Protein AF-A0A9Q1FBY6-F1 (afdb_monomer_lite)

Radius of gyration: 26.72 Å; chains: 1; bounding box: 57×30×82 Å

Secondary structure (DSSP, 8-state):
-PPP--TT---------------------------------------TT--HHHHHHHSTTTEEE-SSTTEEEEPPPSS--TT---SS---EEESS---TT--------

Structure (mmCIF, N/CA/C/O backbone):
data_AF-A0A9Q1FBY6-F1
#
_entry.id   AF-A0A9Q1FBY6-F1
#
loop_
_atom_site.group_PDB
_atom_site.id
_atom_site.type_symbol
_atom_site.label_atom_id
_atom_site.label_alt_id
_atom_site.label_comp_id
_atom_site.label_asym_id
_atom_site.label_entity_id
_atom_site.label_seq_id
_atom_site.pdbx_PDB_ins_code
_atom_site.Cartn_x
_atom_site.Cartn_y
_atom_site.Cartn_z
_atom_site.occupancy
_atom_site.B_iso_or_equiv
_atom_site.auth_seq_id
_atom_site.auth_comp_id
_atom_site.auth_asym_id
_atom_site.auth_atom_id
_atom_site.pdbx_PDB_model_num
ATOM 1 N N . MET A 1 1 ? 35.224 -17.208 -47.201 1.00 40.09 1 MET A N 1
ATOM 2 C CA . MET A 1 1 ? 34.973 -15.952 -46.461 1.00 40.09 1 MET A CA 1
ATOM 3 C C . MET A 1 1 ? 35.585 -16.075 -45.076 1.00 40.09 1 MET A C 1
ATOM 5 O O . MET A 1 1 ? 35.101 -16.875 -44.291 1.00 40.09 1 MET A O 1
ATOM 9 N N . ARG A 1 2 ? 36.693 -15.376 -44.806 1.00 49.59 2 ARG A N 1
ATOM 10 C CA . ARG A 1 2 ? 37.292 -15.288 -43.466 1.00 49.59 2 ARG A CA 1
ATOM 11 C C . ARG A 1 2 ? 36.904 -13.929 -42.892 1.00 49.59 2 ARG A C 1
ATOM 13 O O . ARG A 1 2 ? 37.196 -12.918 -43.520 1.00 49.59 2 ARG A O 1
ATOM 20 N N . ILE A 1 3 ? 36.201 -13.923 -41.766 1.00 51.97 3 ILE A N 1
ATOM 21 C CA . ILE A 1 3 ? 35.840 -12.702 -41.041 1.00 51.97 3 ILE A CA 1
ATOM 22 C C . ILE A 1 3 ? 37.068 -12.316 -40.202 1.00 51.97 3 ILE A C 1
ATOM 24 O O . ILE A 1 3 ? 37.519 -13.155 -39.419 1.00 51.97 3 ILE A O 1
ATOM 28 N N . PRO A 1 4 ? 37.652 -11.116 -40.357 1.00 55.56 4 PRO A N 1
ATOM 29 C CA . PRO A 1 4 ? 38.709 -10.662 -39.462 1.00 55.56 4 PRO A CA 1
ATOM 30 C C . PRO A 1 4 ? 38.120 -10.438 -38.063 1.00 55.56 4 PRO A C 1
ATOM 32 O O . PRO A 1 4 ? 37.176 -9.666 -37.909 1.00 55.56 4 PRO A O 1
ATOM 35 N N . VAL A 1 5 ? 38.656 -11.122 -37.052 1.00 62.72 5 VAL A N 1
ATOM 36 C CA . VAL A 1 5 ? 38.392 -10.808 -35.642 1.00 62.72 5 VAL A CA 1
ATOM 37 C C . VAL A 1 5 ? 39.448 -9.804 -35.201 1.00 62.72 5 VAL A C 1
ATOM 39 O O . VAL A 1 5 ? 40.638 -10.114 -35.179 1.00 62.72 5 VAL A O 1
ATOM 42 N N . ASP A 1 6 ? 38.999 -8.596 -34.887 1.00 52.22 6 ASP A N 1
ATOM 43 C CA . ASP A 1 6 ? 39.817 -7.521 -34.339 1.00 52.22 6 ASP A CA 1
ATOM 44 C C . ASP A 1 6 ? 40.250 -7.883 -32.898 1.00 52.22 6 ASP A C 1
ATOM 46 O O . ASP A 1 6 ? 39.389 -8.201 -32.068 1.00 52.22 6 ASP A O 1
ATOM 50 N N . PRO A 1 7 ? 41.551 -7.879 -32.553 1.00 57.25 7 PRO A N 1
ATOM 51 C CA . PRO A 1 7 ? 42.034 -8.398 -31.273 1.00 57.25 7 PRO A CA 1
ATOM 52 C C . PRO A 1 7 ? 41.805 -7.451 -30.080 1.00 57.25 7 PRO A C 1
ATOM 54 O O . PRO A 1 7 ? 42.242 -7.765 -28.975 1.00 57.25 7 PRO A O 1
ATOM 57 N N . ASN A 1 8 ? 41.119 -6.311 -30.248 1.00 53.59 8 ASN A N 1
ATOM 58 C CA . ASN A 1 8 ? 41.040 -5.277 -29.205 1.00 53.59 8 ASN A CA 1
ATOM 59 C C . ASN A 1 8 ? 39.698 -5.153 -28.448 1.00 53.59 8 ASN A C 1
ATOM 61 O O . ASN A 1 8 ? 39.400 -4.115 -27.860 1.00 53.59 8 ASN A O 1
ATOM 65 N N . THR A 1 9 ? 38.884 -6.209 -28.382 1.00 57.16 9 THR A N 1
ATOM 66 C CA . THR A 1 9 ? 37.694 -6.256 -27.503 1.00 57.16 9 THR A CA 1
ATOM 67 C C . THR A 1 9 ? 37.974 -7.014 -26.199 1.00 57.16 9 THR A C 1
ATOM 69 O O . THR A 1 9 ? 37.244 -7.917 -25.794 1.00 57.16 9 THR A O 1
ATOM 72 N N . SER A 1 10 ? 39.025 -6.613 -25.488 1.00 53.06 10 SER A N 1
ATOM 73 C CA . SER A 1 10 ? 39.105 -6.856 -24.046 1.00 53.06 10 SER A CA 1
ATOM 74 C C . SER A 1 10 ? 38.536 -5.637 -23.329 1.00 53.06 10 SER A C 1
ATOM 76 O O . SER A 1 10 ? 39.276 -4.784 -22.843 1.00 53.06 10 SER A O 1
ATOM 78 N N . ARG A 1 11 ? 37.199 -5.540 -23.246 1.00 57.16 11 ARG A N 1
ATOM 79 C CA . ARG A 1 11 ? 36.555 -4.712 -22.213 1.00 57.16 11 ARG A CA 1
ATOM 80 C C . ARG A 1 11 ? 36.866 -5.352 -20.865 1.00 57.16 11 ARG A C 1
ATOM 82 O O . ARG A 1 11 ? 36.105 -6.159 -20.339 1.00 57.16 11 ARG A O 1
ATOM 89 N N . ARG A 1 12 ? 38.048 -5.027 -20.355 1.00 55.78 12 ARG A N 1
ATOM 90 C CA . ARG A 1 12 ? 38.542 -5.418 -19.046 1.00 55.78 12 ARG A CA 1
ATOM 91 C C . ARG A 1 12 ? 37.666 -4.730 -18.003 1.00 55.78 12 ARG A C 1
ATOM 93 O O . ARG A 1 12 ? 37.867 -3.565 -17.679 1.00 55.78 12 ARG A O 1
ATOM 100 N N . PHE A 1 13 ? 36.660 -5.449 -17.518 1.00 52.03 13 PHE A N 1
ATOM 101 C CA . PHE A 1 13 ? 36.022 -5.140 -16.247 1.00 52.03 13 PHE A CA 1
ATOM 102 C C . PHE A 1 13 ? 37.088 -5.281 -15.158 1.00 52.03 13 PHE A C 1
ATOM 104 O O . PHE A 1 13 ? 37.512 -6.389 -14.840 1.00 52.03 13 PHE A O 1
ATOM 111 N N . SER A 1 14 ? 37.548 -4.156 -14.620 1.00 51.50 14 SER A N 1
ATOM 112 C CA . SER A 1 14 ? 38.374 -4.124 -13.415 1.00 51.50 14 SER A CA 1
ATOM 113 C C . SER A 1 14 ? 37.435 -3.947 -12.216 1.00 51.50 14 SER A C 1
ATOM 115 O O . SER A 1 14 ? 36.886 -2.855 -12.061 1.00 51.50 14 SER A O 1
ATOM 117 N N . PRO A 1 15 ? 37.184 -4.975 -11.386 1.00 56.19 15 PRO A N 1
ATOM 118 C CA . PRO A 1 15 ? 36.530 -4.760 -10.098 1.00 56.19 15 PRO A CA 1
ATOM 119 C C . PRO A 1 15 ? 37.471 -3.973 -9.162 1.00 56.19 15 PRO A C 1
ATOM 121 O O . PRO A 1 15 ? 38.693 -4.072 -9.312 1.00 56.19 15 PRO A O 1
ATOM 124 N N . PRO A 1 16 ? 36.953 -3.197 -8.192 1.00 51.44 16 PRO A N 1
ATOM 125 C CA . PRO A 1 16 ? 37.798 -2.589 -7.172 1.00 51.44 16 PRO A CA 1
ATOM 126 C C . PRO A 1 16 ? 38.416 -3.684 -6.288 1.00 51.44 16 PRO A C 1
ATOM 128 O O . PRO A 1 16 ? 37.712 -4.538 -5.749 1.00 51.44 16 PRO A O 1
ATOM 131 N N . SER A 1 17 ? 39.742 -3.663 -6.143 1.00 43.44 17 SER A N 1
ATOM 132 C CA . SER A 1 17 ? 40.480 -4.551 -5.241 1.00 43.44 17 SER A CA 1
ATOM 133 C C . SER A 1 17 ? 40.157 -4.213 -3.784 1.00 43.44 17 SER A C 1
ATOM 135 O O . SER A 1 17 ? 40.607 -3.186 -3.282 1.00 43.44 17 SER A O 1
ATOM 137 N N . ASN A 1 18 ? 39.426 -5.084 -3.083 1.00 48.19 18 ASN A N 1
ATOM 138 C CA . ASN A 1 18 ? 39.309 -5.024 -1.626 1.00 48.19 18 ASN A CA 1
ATOM 139 C C . ASN A 1 18 ? 40.432 -5.884 -1.020 1.00 48.19 18 ASN A C 1
ATOM 141 O O . ASN A 1 18 ? 40.316 -7.105 -0.926 1.00 48.19 18 ASN A O 1
ATOM 145 N N . SER A 1 19 ? 41.568 -5.253 -0.716 1.00 47.19 19 SER A N 1
ATOM 146 C CA . SER A 1 19 ? 42.744 -5.932 -0.165 1.00 47.19 19 SER A CA 1
ATOM 147 C C . SER A 1 19 ? 42.564 -6.145 1.340 1.00 47.19 19 SER A C 1
ATOM 149 O O . SER A 1 19 ? 42.615 -5.197 2.121 1.00 47.19 19 SER A O 1
ATOM 151 N N . LEU A 1 20 ? 42.338 -7.398 1.737 1.00 49.12 20 LEU A N 1
ATOM 152 C CA . LEU A 1 20 ? 42.413 -7.855 3.122 1.00 49.12 20 LEU A CA 1
ATOM 153 C C . LEU A 1 20 ? 43.868 -7.758 3.609 1.00 49.12 20 LEU A C 1
ATOM 155 O O . LEU A 1 20 ? 44.753 -8.412 3.061 1.00 49.12 20 LEU A O 1
ATOM 159 N N . GLN A 1 21 ? 44.110 -6.975 4.659 1.00 56.22 21 GLN A N 1
ATOM 160 C CA . GLN A 1 21 ? 45.355 -6.993 5.432 1.00 56.22 21 GLN A CA 1
ATOM 161 C C . GLN A 1 21 ? 45.058 -7.615 6.809 1.00 56.22 21 GLN A C 1
ATOM 163 O O . GLN A 1 21 ? 44.213 -7.078 7.528 1.00 56.22 21 GLN A O 1
ATOM 168 N N . PRO A 1 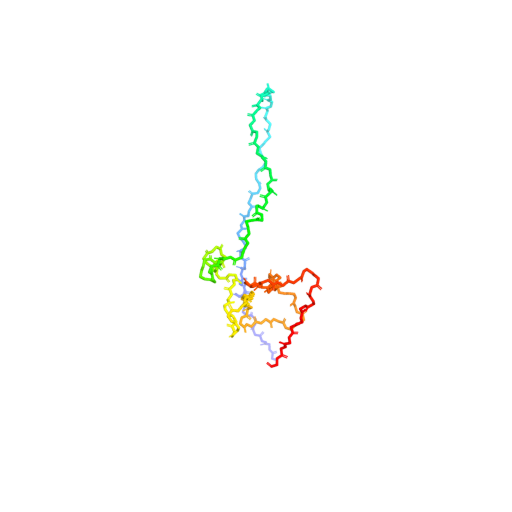22 ? 45.717 -8.717 7.210 1.00 46.94 22 PRO A N 1
ATOM 169 C CA . PRO A 1 22 ? 45.708 -9.181 8.591 1.00 46.94 22 PRO A CA 1
ATOM 170 C C . PRO A 1 22 ? 46.853 -8.512 9.366 1.00 46.94 22 PRO A C 1
ATOM 172 O O . PRO A 1 22 ? 48.013 -8.616 8.969 1.00 46.94 22 PRO A O 1
ATOM 175 N N . VAL A 1 23 ? 46.551 -7.866 10.496 1.00 52.72 23 VAL A N 1
ATOM 176 C CA . VAL A 1 23 ? 47.566 -7.515 11.501 1.00 52.72 23 VAL A CA 1
ATOM 177 C C . VAL A 1 23 ? 47.311 -8.322 12.772 1.00 52.72 23 VAL A C 1
ATOM 179 O O . VAL A 1 23 ? 46.249 -8.251 13.387 1.00 52.72 23 VAL A O 1
ATOM 182 N N . SER A 1 24 ? 48.292 -9.148 13.122 1.00 41.75 24 SER A N 1
ATOM 183 C CA . SER A 1 24 ? 48.294 -10.009 14.301 1.00 41.75 24 SER A CA 1
ATOM 184 C C . SER A 1 24 ? 48.742 -9.247 15.553 1.00 41.75 24 SER A C 1
ATOM 186 O O . SER A 1 24 ? 49.845 -8.718 15.574 1.00 41.75 24 SER A O 1
ATOM 188 N N . GLY A 1 25 ? 47.902 -9.297 16.596 1.00 44.66 25 GLY A N 1
ATOM 189 C CA . GLY A 1 25 ? 48.237 -9.563 18.008 1.00 44.66 25 GLY A CA 1
ATOM 190 C C . GLY A 1 25 ? 49.041 -8.545 18.836 1.00 44.66 25 GLY A C 1
ATOM 191 O O . GLY A 1 25 ? 50.191 -8.267 18.517 1.00 44.66 25 GLY A O 1
ATOM 192 N N . LYS A 1 26 ? 48.505 -8.160 20.017 1.00 39.62 26 LYS A N 1
ATOM 193 C CA . LYS A 1 26 ? 48.983 -8.617 21.354 1.00 39.62 26 LYS A CA 1
ATOM 194 C C . LYS A 1 26 ? 48.216 -7.974 22.547 1.00 39.62 26 LYS A C 1
ATOM 196 O O . LYS A 1 26 ? 48.219 -6.765 22.690 1.00 39.62 26 LYS A O 1
ATOM 201 N N . MET A 1 27 ? 47.624 -8.860 23.368 1.00 42.19 27 MET A N 1
ATOM 202 C CA . MET A 1 27 ? 47.354 -8.902 24.836 1.00 42.19 27 MET A CA 1
ATOM 203 C C . MET A 1 27 ? 46.797 -7.718 25.667 1.00 42.19 27 MET A C 1
ATOM 205 O O . MET A 1 27 ? 47.419 -6.669 25.720 1.00 42.19 27 MET A O 1
ATOM 209 N N . ASN A 1 28 ? 45.768 -8.083 26.470 1.00 39.97 28 ASN A N 1
ATOM 210 C CA . ASN A 1 28 ? 45.386 -7.675 27.849 1.00 39.97 28 ASN A CA 1
ATOM 211 C C . ASN A 1 28 ? 45.084 -6.183 28.130 1.00 39.97 28 ASN A C 1
ATOM 213 O O . ASN A 1 28 ? 45.684 -5.306 27.539 1.00 39.97 28 ASN A O 1
ATOM 217 N N . ASP A 1 29 ? 44.130 -5.787 28.980 1.00 37.56 29 ASP A N 1
ATOM 218 C CA . ASP A 1 29 ? 43.619 -6.377 30.224 1.00 37.56 29 ASP A CA 1
ATOM 219 C C . ASP A 1 29 ? 42.095 -6.183 30.414 1.00 37.56 29 ASP A C 1
ATOM 221 O O . ASP A 1 29 ? 41.458 -5.293 29.855 1.00 37.56 29 ASP A O 1
ATOM 225 N N . VAL A 1 30 ? 41.536 -7.037 31.270 1.00 45.53 30 VAL A N 1
ATOM 226 C CA . VAL A 1 30 ? 40.233 -6.941 31.949 1.00 45.53 30 VAL A CA 1
ATOM 227 C C . VAL A 1 30 ? 40.133 -5.695 32.848 1.00 45.53 30 VAL A C 1
ATOM 229 O O . VAL A 1 30 ? 41.055 -5.464 33.619 1.00 45.53 30 VAL A O 1
ATOM 232 N N . ASN A 1 31 ? 38.997 -4.971 32.854 1.00 37.59 31 ASN A N 1
ATOM 233 C CA . ASN A 1 31 ? 38.161 -4.764 34.059 1.00 37.59 31 ASN A CA 1
ATOM 234 C C . ASN A 1 31 ? 36.864 -3.953 33.798 1.00 37.59 31 ASN A C 1
ATOM 236 O O . ASN A 1 31 ? 36.871 -2.914 33.150 1.00 37.59 31 ASN A O 1
ATOM 240 N N . ALA A 1 32 ? 35.789 -4.490 34.380 1.00 35.59 32 ALA A N 1
ATOM 241 C CA . ALA A 1 32 ? 34.519 -3.954 34.878 1.00 35.59 32 ALA A CA 1
ATOM 242 C C . ALA A 1 32 ? 34.006 -2.532 34.539 1.00 35.59 32 ALA A C 1
ATOM 244 O O . ALA A 1 32 ? 34.656 -1.526 34.793 1.00 35.59 32 ALA A O 1
ATOM 245 N N . ALA A 1 33 ? 32.703 -2.503 34.217 1.00 34.47 33 ALA A N 1
ATOM 246 C CA . ALA A 1 33 ? 31.622 -1.918 35.034 1.00 34.47 33 ALA A CA 1
ATOM 247 C C . ALA A 1 33 ? 30.663 -0.984 34.270 1.00 34.47 33 ALA A C 1
ATOM 249 O O . ALA A 1 33 ? 31.042 0.055 33.747 1.00 34.47 33 ALA A O 1
ATOM 250 N N . THR A 1 34 ? 29.377 -1.348 34.377 1.00 37.53 34 THR A N 1
ATOM 251 C CA . THR A 1 34 ? 28.189 -0.479 34.488 1.00 37.53 34 THR A CA 1
ATOM 252 C C . THR A 1 34 ? 27.843 0.468 33.341 1.00 37.53 34 THR A C 1
ATOM 254 O O . THR A 1 34 ? 28.503 1.473 33.116 1.00 37.53 34 THR A O 1
ATOM 257 N N . GLY A 1 35 ? 26.682 0.226 32.722 1.00 35.91 35 GLY A N 1
ATOM 258 C CA . GLY A 1 35 ? 26.023 1.244 31.906 1.00 35.91 35 GLY A CA 1
ATOM 259 C C . GLY A 1 35 ? 24.988 0.716 30.921 1.00 35.91 35 GLY A C 1
ATOM 260 O O . GLY A 1 35 ? 25.147 0.901 29.725 1.00 35.91 35 GLY A O 1
ATOM 261 N N . GLN A 1 36 ? 23.962 0.031 31.431 1.00 50.94 36 GLN A N 1
ATOM 262 C CA . GLN A 1 36 ? 22.561 0.253 31.052 1.00 50.94 36 GLN A CA 1
ATOM 263 C C . GLN A 1 36 ? 22.307 0.664 29.585 1.00 50.94 36 GLN A C 1
ATOM 265 O O . GLN A 1 36 ? 22.244 1.846 29.264 1.00 50.94 36 GLN A O 1
ATOM 270 N N . GLN A 1 37 ? 22.091 -0.308 28.700 1.00 44.84 37 GLN A N 1
ATOM 271 C CA . GLN A 1 37 ? 21.440 -0.057 27.411 1.00 44.84 37 GLN A CA 1
ATOM 272 C C . GLN A 1 37 ? 20.332 -1.090 27.247 1.00 44.84 37 GLN A C 1
ATOM 274 O O . GLN A 1 37 ? 20.519 -2.177 26.709 1.00 44.84 37 GLN A O 1
ATOM 279 N N . ASP A 1 38 ? 19.197 -0.732 27.845 1.00 37.47 38 ASP A N 1
ATOM 280 C CA . ASP A 1 38 ? 17.896 -1.365 27.679 1.00 37.47 38 ASP A CA 1
ATOM 281 C C . ASP A 1 38 ? 17.559 -1.380 26.183 1.00 37.47 38 ASP A C 1
ATOM 283 O O . ASP A 1 38 ? 17.245 -0.359 25.566 1.00 37.47 38 ASP A O 1
ATOM 287 N N . ALA A 1 39 ? 17.755 -2.546 25.577 1.00 43.16 39 ALA A N 1
ATOM 288 C CA . ALA A 1 39 ? 17.473 -2.791 24.184 1.00 43.16 39 ALA A CA 1
ATOM 289 C C . ALA A 1 39 ? 15.956 -2.850 23.980 1.00 43.16 39 ALA A C 1
ATOM 291 O O . ALA A 1 39 ? 15.281 -3.759 24.451 1.00 43.16 39 ALA A O 1
ATOM 292 N N . ALA A 1 40 ? 15.466 -1.892 23.197 1.00 49.12 40 ALA A N 1
ATOM 293 C CA . ALA A 1 40 ? 14.321 -2.054 22.312 1.00 49.12 40 ALA A CA 1
ATOM 294 C C . ALA A 1 40 ? 13.012 -2.528 22.964 1.00 49.12 40 ALA A C 1
ATOM 296 O O . ALA A 1 40 ? 12.339 -3.423 22.456 1.00 49.12 40 ALA A O 1
ATOM 297 N N . VAL A 1 41 ? 12.543 -1.810 23.983 1.00 42.41 41 VAL A N 1
ATOM 298 C CA . VAL A 1 41 ? 11.098 -1.589 24.079 1.00 42.41 41 VAL A CA 1
ATOM 299 C C . VAL A 1 41 ? 10.782 -0.502 23.058 1.00 42.41 41 VAL A C 1
ATOM 301 O O . VAL A 1 41 ? 10.881 0.692 23.352 1.00 42.41 41 VAL A 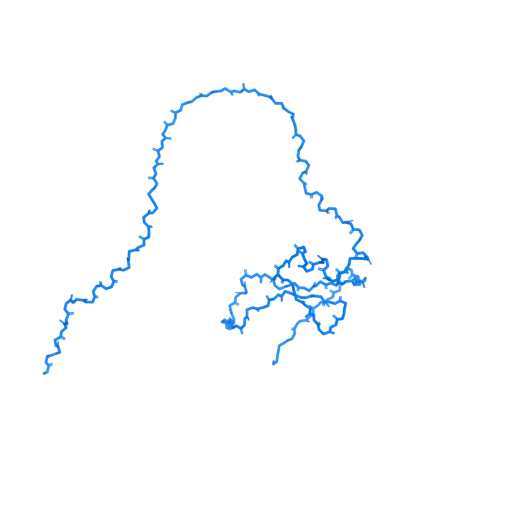O 1
ATOM 304 N N . SER A 1 42 ? 10.466 -0.903 21.820 1.00 53.41 42 SER A N 1
ATOM 305 C CA . SER A 1 42 ? 9.727 -0.040 20.896 1.00 53.41 42 SER A CA 1
ATOM 306 C C . SER A 1 42 ? 8.463 0.355 21.632 1.00 53.41 42 SER A C 1
ATOM 308 O O . SER A 1 42 ? 7.502 -0.408 21.698 1.00 53.41 42 SER A O 1
ATOM 310 N N . ARG A 1 43 ? 8.532 1.509 22.301 1.00 46.66 43 ARG A N 1
ATOM 311 C CA . ARG A 1 43 ? 7.436 2.100 23.046 1.00 46.66 43 ARG A CA 1
ATOM 312 C C . ARG A 1 43 ? 6.279 2.160 22.070 1.00 46.66 43 ARG A C 1
ATOM 314 O O . ARG A 1 43 ? 6.295 2.994 21.166 1.00 46.66 43 ARG A O 1
ATOM 321 N N . LEU A 1 44 ? 5.308 1.272 22.268 1.00 48.94 44 LEU A N 1
ATOM 322 C CA . LEU A 1 44 ? 3.959 1.390 21.746 1.00 48.94 44 LEU A CA 1
ATOM 323 C C . LEU A 1 44 ? 3.398 2.678 22.352 1.00 48.94 44 LEU A C 1
ATOM 325 O O . LEU A 1 44 ? 2.688 2.673 23.353 1.00 48.94 44 LEU A O 1
ATOM 329 N N . ARG A 1 45 ? 3.839 3.824 21.828 1.00 50.75 45 ARG A N 1
ATOM 330 C CA . ARG A 1 45 ? 3.146 5.078 22.057 1.00 50.75 45 ARG A CA 1
ATOM 331 C C . ARG A 1 45 ? 1.762 4.853 21.460 1.00 50.75 45 ARG A C 1
ATOM 333 O O . ARG A 1 45 ? 1.719 4.367 20.328 1.00 50.75 45 ARG A O 1
ATOM 340 N N . PRO A 1 46 ? 0.676 5.161 22.187 1.00 47.97 46 PRO A N 1
ATOM 341 C CA . PRO A 1 46 ? -0.667 5.103 21.634 1.00 47.97 46 PRO A CA 1
ATOM 342 C C . PRO A 1 46 ? -0.656 5.843 20.299 1.00 47.97 46 PRO A C 1
ATOM 344 O O . PRO A 1 46 ? -0.434 7.054 20.242 1.00 47.97 46 PRO A O 1
ATOM 347 N N . HIS A 1 47 ? -0.770 5.084 19.211 1.00 55.97 47 HIS A N 1
ATOM 348 C CA . HIS A 1 47 ? -0.670 5.597 17.849 1.00 55.97 47 HIS A CA 1
ATOM 349 C C . HIS A 1 47 ? -2.009 6.220 17.420 1.00 55.97 47 HIS A C 1
ATOM 351 O O . HIS A 1 47 ? -2.247 6.456 16.245 1.00 55.97 47 HIS A O 1
ATOM 357 N N . GLU A 1 48 ? -2.897 6.506 18.369 1.00 55.06 48 GLU A N 1
ATOM 358 C CA . GLU A 1 48 ? -4.277 6.899 18.096 1.00 55.06 48 GLU A CA 1
ATOM 359 C C . GLU A 1 48 ? -4.407 8.320 17.531 1.00 55.06 48 GLU A C 1
ATOM 361 O O . GLU A 1 48 ? -5.495 8.706 17.130 1.00 55.06 48 GLU A O 1
ATOM 366 N N . ASN A 1 49 ? -3.330 9.118 17.475 1.00 58.94 49 ASN A N 1
ATOM 367 C CA . ASN A 1 49 ? -3.408 10.515 17.023 1.00 58.94 49 ASN A CA 1
ATOM 368 C C . ASN A 1 49 ? -2.188 11.036 16.241 1.00 58.94 49 ASN A C 1
ATOM 370 O O . ASN A 1 49 ? -1.971 12.245 16.174 1.00 58.94 49 ASN A O 1
ATOM 374 N N . ARG A 1 50 ? -1.365 10.169 15.638 1.00 74.94 50 ARG A N 1
ATOM 375 C CA . ARG A 1 50 ? -0.296 10.665 14.750 1.00 74.94 50 ARG A CA 1
ATOM 376 C C . ARG A 1 50 ? -0.864 11.046 13.394 1.00 74.94 50 ARG A C 1
ATOM 378 O O . ARG A 1 50 ? -1.532 10.243 12.743 1.00 74.94 50 ARG A O 1
ATOM 385 N N . SER A 1 51 ? -0.556 12.261 12.953 1.00 87.62 51 SER A N 1
ATOM 386 C CA . SER A 1 51 ? -0.936 12.717 11.619 1.00 87.62 51 SER A CA 1
ATOM 387 C C . SER A 1 51 ? -0.181 11.919 10.559 1.00 87.62 51 SER A C 1
ATOM 389 O O . SER A 1 51 ? 0.996 11.595 10.715 1.00 87.62 51 SER A O 1
ATOM 391 N N . MET A 1 52 ? -0.831 11.670 9.425 1.00 88.25 52 MET A N 1
ATOM 392 C CA . MET A 1 52 ? -0.214 11.023 8.267 1.00 88.25 52 MET A CA 1
ATOM 393 C C . MET A 1 52 ? 1.110 11.680 7.846 1.00 88.25 52 MET A C 1
ATOM 395 O O . MET A 1 52 ? 2.037 10.993 7.426 1.00 88.25 52 MET A O 1
ATOM 399 N N . VAL A 1 53 ? 1.213 13.005 7.986 1.00 89.62 53 VAL A N 1
ATOM 400 C CA . VAL A 1 53 ? 2.430 13.766 7.665 1.00 89.62 53 VAL A CA 1
ATOM 401 C C . VAL A 1 53 ? 3.596 13.373 8.574 1.00 89.62 53 VAL A C 1
ATOM 403 O O . VAL A 1 53 ? 4.710 13.204 8.090 1.00 89.62 53 VAL A O 1
ATOM 406 N N . GLU A 1 54 ? 3.344 13.191 9.869 1.00 90.31 54 GLU A N 1
ATOM 407 C CA . GLU A 1 54 ? 4.376 12.833 10.850 1.00 90.31 54 GLU A CA 1
ATOM 408 C C . GLU A 1 54 ? 4.919 11.428 10.585 1.00 90.31 54 GLU A C 1
ATOM 410 O O . GLU A 1 54 ? 6.122 11.205 10.611 1.00 90.31 54 GLU A O 1
ATOM 415 N N . ILE A 1 55 ? 4.037 10.488 10.249 1.00 89.88 55 ILE A N 1
ATOM 416 C CA . ILE A 1 55 ? 4.413 9.090 9.996 1.00 89.88 55 ILE A CA 1
ATOM 417 C C . ILE A 1 55 ? 5.275 8.972 8.737 1.00 89.88 55 ILE A C 1
ATOM 419 O O . ILE A 1 55 ? 6.244 8.211 8.722 1.00 89.88 55 ILE A O 1
ATOM 423 N N . ILE A 1 56 ? 4.940 9.737 7.692 1.00 90.19 56 ILE A N 1
ATOM 424 C CA . ILE A 1 56 ? 5.743 9.822 6.465 1.00 90.19 56 ILE A CA 1
ATOM 425 C C . ILE A 1 56 ? 7.093 10.489 6.753 1.00 90.19 56 ILE A C 1
ATOM 427 O O . ILE A 1 56 ? 8.099 10.080 6.182 1.00 90.19 56 ILE A O 1
ATOM 431 N N . ALA A 1 57 ? 7.138 11.493 7.632 1.00 89.81 57 ALA A N 1
ATOM 432 C CA . ALA A 1 57 ? 8.389 12.143 8.016 1.00 89.81 57 ALA A CA 1
ATOM 433 C C . ALA A 1 57 ? 9.315 11.211 8.818 1.00 89.81 57 ALA A C 1
ATOM 435 O O . ALA A 1 57 ? 10.528 11.262 8.620 1.00 89.81 57 ALA A O 1
ATOM 436 N N . ASP A 1 58 ? 8.755 10.340 9.665 1.00 88.00 58 ASP A N 1
ATOM 437 C CA . ASP A 1 58 ? 9.505 9.305 10.393 1.00 88.00 58 ASP A CA 1
ATOM 438 C C . ASP A 1 58 ? 10.046 8.208 9.448 1.00 88.00 58 ASP A C 1
ATOM 440 O O . ASP A 1 58 ? 11.089 7.615 9.725 1.00 88.00 58 ASP A O 1
ATOM 444 N N . HIS A 1 59 ? 9.360 7.946 8.326 1.00 87.81 59 HIS A N 1
ATOM 445 C CA . HIS A 1 59 ? 9.708 6.901 7.349 1.00 87.81 59 HIS A CA 1
ATOM 446 C C . HIS A 1 59 ? 9.719 7.455 5.912 1.00 87.81 59 HIS A C 1
ATOM 448 O O . HIS A 1 59 ? 8.892 7.064 5.071 1.00 87.81 59 HIS A O 1
ATOM 454 N N . PRO A 1 60 ? 10.636 8.391 5.609 1.00 84.44 60 PRO A N 1
ATOM 455 C CA . PRO A 1 60 ? 10.630 9.095 4.339 1.00 84.44 60 PRO A CA 1
ATOM 456 C C . PRO A 1 60 ? 10.923 8.128 3.193 1.00 84.44 60 PRO A C 1
ATOM 458 O O . PRO A 1 60 ? 11.803 7.278 3.287 1.00 84.44 60 PRO A O 1
ATOM 461 N N . ALA A 1 61 ? 10.182 8.273 2.095 1.00 86.81 61 ALA A N 1
ATOM 462 C CA . ALA A 1 61 ? 10.265 7.434 0.893 1.00 86.81 61 ALA A CA 1
ATOM 463 C C . ALA A 1 61 ? 9.932 5.939 1.081 1.00 86.81 61 ALA A C 1
ATOM 465 O O . ALA A 1 61 ? 9.866 5.215 0.087 1.00 86.81 61 ALA A O 1
ATOM 466 N N . GLU A 1 62 ? 9.664 5.474 2.303 1.00 92.88 62 GLU A N 1
ATOM 467 C CA . GLU A 1 62 ? 9.179 4.114 2.537 1.00 92.88 62 GLU A CA 1
ATOM 468 C C . GLU A 1 62 ? 7.663 4.024 2.390 1.00 92.88 62 GLU A C 1
ATOM 470 O O . GLU A 1 62 ? 7.175 3.058 1.806 1.00 92.88 62 GLU A O 1
ATOM 475 N N . LEU A 1 63 ? 6.926 5.018 2.896 1.00 95.25 63 LEU A N 1
ATOM 476 C CA . LEU A 1 63 ? 5.463 5.043 2.901 1.00 95.25 63 LEU A CA 1
ATOM 477 C C . LEU A 1 63 ? 4.903 6.120 1.966 1.00 95.25 63 LEU A C 1
ATOM 479 O O . LEU A 1 63 ? 5.398 7.247 1.913 1.00 95.25 63 LEU A O 1
ATOM 483 N N . VAL A 1 64 ? 3.822 5.781 1.266 1.00 95.62 64 VAL A N 1
ATOM 484 C CA . VAL A 1 64 ? 3.054 6.678 0.398 1.00 95.62 64 VAL A CA 1
ATOM 485 C C . VAL A 1 64 ? 1.578 6.672 0.784 1.00 95.62 64 VAL A C 1
ATOM 487 O O . VAL A 1 64 ? 1.055 5.694 1.322 1.00 95.62 64 VAL A O 1
ATOM 490 N N . ARG A 1 65 ? 0.908 7.799 0.523 1.00 95.44 65 ARG A N 1
ATOM 491 C CA . ARG A 1 65 ? -0.533 7.961 0.739 1.00 95.44 65 ARG A CA 1
ATOM 492 C C . ARG A 1 65 ? -1.304 7.111 -0.263 1.00 95.44 65 ARG A C 1
ATOM 494 O O . ARG A 1 65 ? -0.975 7.111 -1.448 1.00 95.44 65 ARG A O 1
ATOM 501 N N . THR A 1 66 ? -2.331 6.426 0.222 1.00 95.88 66 THR A N 1
ATOM 502 C CA . THR A 1 66 ? -3.339 5.798 -0.637 1.00 95.88 66 THR A CA 1
ATOM 503 C C . THR A 1 66 ? -4.438 6.813 -0.981 1.00 95.88 66 THR A C 1
ATOM 505 O O . THR A 1 66 ? -4.358 7.986 -0.604 1.00 95.88 66 THR A O 1
ATOM 508 N N . ASP A 1 67 ? -5.460 6.377 -1.711 1.00 96.69 67 ASP A N 1
ATOM 509 C CA . ASP A 1 67 ? -6.703 7.130 -1.910 1.00 96.69 67 ASP A CA 1
ATOM 510 C C . ASP A 1 67 ? -7.562 7.202 -0.633 1.00 96.69 67 ASP A C 1
ATOM 512 O O . ASP A 1 67 ? -8.365 8.123 -0.471 1.00 96.69 67 ASP A O 1
ATOM 516 N N . SER A 1 68 ? -7.354 6.276 0.306 1.00 95.06 68 SER A N 1
ATOM 517 C CA . SER A 1 68 ? -7.988 6.287 1.617 1.00 95.06 68 SER A CA 1
ATOM 518 C C . SER A 1 68 ? -7.214 7.163 2.610 1.00 95.06 68 SER A C 1
ATOM 520 O O . SER A 1 68 ? -6.001 7.008 2.772 1.00 95.06 68 SER A O 1
ATOM 522 N N . PRO A 1 69 ? -7.895 8.036 3.376 1.00 93.69 69 PRO A N 1
ATOM 523 C CA . PRO A 1 69 ? -7.244 8.848 4.401 1.00 93.69 69 PRO A CA 1
ATOM 524 C C . PRO A 1 69 ? -6.745 8.028 5.599 1.00 93.69 69 PRO A C 1
ATOM 526 O O . PRO A 1 69 ? -5.976 8.551 6.400 1.00 93.69 69 PRO A O 1
ATOM 529 N N . ASN A 1 70 ? -7.173 6.767 5.728 1.00 94.44 70 ASN A N 1
ATOM 530 C CA . ASN A 1 70 ? -6.884 5.917 6.884 1.00 94.44 70 ASN A CA 1
ATOM 531 C C . ASN A 1 70 ? -5.753 4.913 6.638 1.00 94.44 70 ASN A C 1
ATOM 533 O O . ASN A 1 70 ? -5.389 4.192 7.565 1.00 94.44 70 ASN A O 1
ATOM 537 N N . PHE A 1 71 ? -5.210 4.844 5.417 1.00 95.88 71 PHE A N 1
ATOM 538 C CA . PHE A 1 71 ? -4.189 3.864 5.061 1.00 95.88 71 PHE A CA 1
ATOM 539 C C . PHE A 1 71 ? -3.005 4.488 4.321 1.00 95.88 71 PHE A C 1
ATOM 541 O O . PHE A 1 71 ? -3.157 5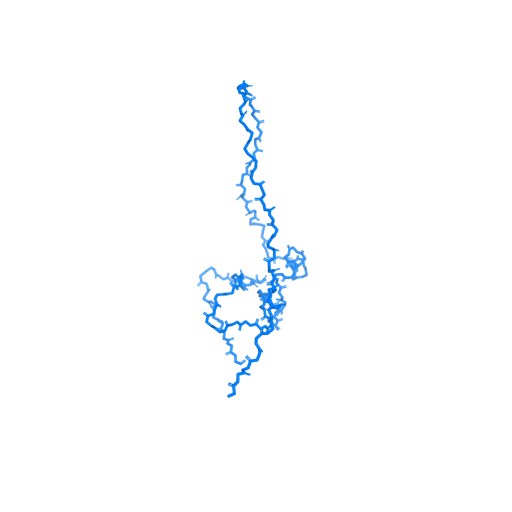.243 3.356 1.00 95.88 71 PHE A O 1
ATOM 548 N N . LEU A 1 72 ? -1.810 4.097 4.753 1.00 96.62 72 LEU A N 1
ATOM 549 C CA . LEU A 1 72 ? -0.554 4.270 4.029 1.00 96.62 72 LEU A CA 1
ATOM 550 C C . LEU A 1 72 ? -0.071 2.907 3.538 1.00 96.62 72 LEU A C 1
ATOM 552 O O . LEU A 1 72 ? -0.368 1.878 4.150 1.00 96.62 72 LEU A O 1
ATOM 556 N N . CYS A 1 73 ? 0.718 2.882 2.472 1.00 97.00 73 CYS A N 1
ATOM 557 C CA . CYS A 1 73 ? 1.366 1.654 2.027 1.00 97.00 73 CYS A CA 1
ATOM 558 C C . CYS A 1 73 ? 2.813 1.886 1.604 1.00 97.00 73 CYS A C 1
ATOM 560 O O . CYS A 1 73 ? 3.242 3.025 1.426 1.00 97.00 73 CYS A O 1
ATOM 562 N N . SER A 1 74 ? 3.582 0.807 1.475 1.00 97.06 74 SER A N 1
ATOM 563 C CA . SER A 1 74 ? 4.956 0.906 0.990 1.00 97.06 74 SER A CA 1
ATOM 564 C C . SER A 1 74 ? 5.022 1.405 -0.453 1.00 97.06 74 SER A C 1
ATOM 566 O O . SER A 1 74 ? 4.224 0.994 -1.296 1.00 97.06 74 SER A O 1
ATOM 568 N N . VAL A 1 75 ? 6.028 2.219 -0.768 1.00 96.69 75 VAL A N 1
ATOM 569 C CA . VAL A 1 75 ? 6.342 2.569 -2.159 1.00 96.69 75 VAL A CA 1
ATOM 570 C C . VAL A 1 75 ? 6.797 1.312 -2.907 1.00 96.69 75 VAL A C 1
ATOM 572 O O . VAL A 1 75 ? 7.715 0.612 -2.477 1.00 96.69 75 VAL A O 1
ATOM 575 N N . LEU A 1 76 ? 6.168 1.028 -4.049 1.00 96.44 76 LEU A N 1
ATOM 576 C CA . LEU A 1 76 ? 6.581 -0.050 -4.947 1.00 96.44 76 LEU A CA 1
ATOM 577 C C . LEU A 1 76 ? 7.523 0.480 -6.042 1.00 96.44 76 LEU A C 1
ATOM 579 O O . LEU A 1 76 ? 7.344 1.610 -6.503 1.00 96.44 76 LEU A O 1
ATOM 583 N N . PRO A 1 77 ? 8.511 -0.316 -6.502 1.00 96.56 77 PRO A N 1
ATOM 584 C CA . PRO A 1 77 ? 9.300 0.036 -7.680 1.00 96.56 77 PRO A CA 1
ATOM 585 C C . PRO A 1 77 ? 8.404 0.275 -8.902 1.00 96.56 77 PRO A C 1
ATOM 587 O O . PRO A 1 77 ? 7.472 -0.489 -9.141 1.00 96.56 77 PRO A O 1
ATOM 590 N N . SER A 1 78 ? 8.724 1.287 -9.715 1.00 96.31 78 SER A N 1
ATOM 591 C CA . SER A 1 78 ? 7.944 1.633 -10.918 1.00 96.31 78 SER A CA 1
ATOM 592 C C . SER A 1 78 ? 7.919 0.521 -11.969 1.00 96.31 78 SER A C 1
ATOM 594 O O . SER A 1 78 ? 6.938 0.353 -12.686 1.00 96.31 78 SER A O 1
ATOM 596 N N . HIS A 1 79 ? 9.001 -0.250 -12.056 1.00 97.50 79 HIS A N 1
ATOM 597 C CA . HIS A 1 79 ? 9.085 -1.466 -12.843 1.00 97.50 79 HIS A CA 1
ATOM 598 C C . HIS A 1 79 ? 9.782 -2.533 -12.011 1.00 97.50 79 HIS A C 1
ATOM 600 O O . HIS A 1 79 ? 10.832 -2.295 -11.406 1.00 97.50 79 HIS A O 1
ATOM 606 N N . TRP A 1 80 ? 9.208 -3.728 -12.004 1.00 98.00 80 TRP A N 1
ATOM 607 C CA . TRP A 1 80 ? 9.801 -4.874 -11.347 1.00 98.00 80 TRP A CA 1
ATOM 608 C C . TRP A 1 80 ? 9.664 -6.114 -12.212 1.00 98.00 80 TRP A C 1
ATOM 610 O O . TRP A 1 80 ? 8.719 -6.267 -12.985 1.00 98.00 80 TRP A O 1
ATOM 620 N N . ARG A 1 81 ? 10.629 -7.022 -12.074 1.00 98.25 81 ARG A N 1
ATOM 621 C CA . ARG A 1 81 ? 10.593 -8.299 -12.779 1.00 98.25 81 ARG A CA 1
ATOM 622 C C . ARG A 1 81 ? 9.445 -9.136 -12.215 1.00 98.25 81 ARG A C 1
ATOM 624 O O . ARG A 1 81 ? 9.381 -9.346 -11.004 1.00 98.25 81 ARG A O 1
ATOM 631 N N . CYS A 1 82 ? 8.581 -9.653 -13.087 1.00 97.25 82 CYS A N 1
ATOM 632 C CA . CYS A 1 82 ? 7.521 -10.562 -12.663 1.00 97.25 82 CYS A CA 1
ATOM 633 C C . CYS A 1 82 ? 8.102 -11.772 -11.908 1.00 97.25 82 CYS A C 1
ATOM 635 O O . CYS A 1 82 ? 9.204 -12.241 -12.207 1.00 97.25 82 CYS A O 1
ATOM 637 N N . ASN A 1 83 ? 7.363 -12.254 -10.905 1.00 96.88 83 ASN A N 1
ATOM 638 C CA . ASN A 1 83 ? 7.752 -13.387 -10.059 1.00 96.88 83 ASN A CA 1
ATOM 639 C C . ASN A 1 83 ? 9.131 -13.240 -9.366 1.00 96.88 83 ASN A C 1
ATOM 641 O O . ASN A 1 83 ? 9.761 -14.230 -8.998 1.00 96.88 83 ASN A O 1
ATOM 645 N N . LYS A 1 84 ? 9.634 -12.008 -9.201 1.00 97.94 84 LYS A N 1
ATOM 646 C CA . LYS A 1 84 ? 10.814 -11.711 -8.379 1.00 97.94 84 LYS A CA 1
ATOM 647 C C . LYS A 1 84 ? 10.372 -11.065 -7.069 1.00 97.94 84 LYS A C 1
ATOM 649 O O . LYS A 1 84 ? 9.593 -10.117 -7.089 1.00 97.94 84 LYS A O 1
ATOM 654 N N . THR A 1 85 ? 10.931 -11.515 -5.946 1.00 98.12 85 THR A N 1
ATOM 655 C CA . THR A 1 85 ? 10.719 -10.901 -4.625 1.00 98.12 85 THR A CA 1
ATOM 656 C C . THR A 1 85 ? 11.024 -9.408 -4.660 1.00 98.12 85 THR A C 1
ATOM 658 O O . THR A 1 85 ? 12.013 -9.001 -5.270 1.00 98.12 85 THR A O 1
ATOM 661 N N . LEU A 1 86 ? 10.186 -8.598 -4.016 1.00 97.69 86 LEU A N 1
ATOM 662 C CA . LEU A 1 86 ? 10.438 -7.168 -3.852 1.00 97.69 86 LEU A CA 1
ATOM 663 C C . LEU A 1 86 ? 11.712 -6.933 -3.019 1.00 97.69 86 LEU A C 1
ATOM 665 O O . LEU A 1 86 ? 12.044 -7.754 -2.164 1.00 97.69 86 LEU A O 1
ATOM 669 N N . PRO A 1 87 ? 12.435 -5.823 -3.243 1.00 95.44 87 PRO A N 1
ATOM 670 C CA . PRO A 1 87 ? 13.641 -5.515 -2.473 1.00 95.44 87 PRO A CA 1
ATOM 671 C C . PRO A 1 87 ? 13.338 -5.238 -0.993 1.00 95.44 87 PRO A C 1
ATOM 673 O O . PRO A 1 87 ? 14.195 -5.449 -0.141 1.00 95.44 87 PRO A O 1
ATOM 676 N N . VAL A 1 88 ? 12.117 -4.786 -0.696 1.00 94.69 88 VAL A N 1
ATOM 677 C CA . VAL A 1 88 ? 11.594 -4.540 0.650 1.00 94.69 88 VAL A CA 1
ATOM 678 C C . VAL A 1 88 ? 10.193 -5.143 0.729 1.00 94.69 88 VAL A C 1
ATOM 680 O O . VAL A 1 88 ? 9.457 -5.145 -0.259 1.00 94.69 88 VAL A O 1
ATOM 683 N N . ALA A 1 89 ? 9.827 -5.678 1.894 1.00 95.81 89 ALA A N 1
ATOM 684 C CA . ALA A 1 89 ? 8.484 -6.195 2.131 1.00 95.81 89 ALA A CA 1
ATOM 685 C C . ALA A 1 89 ? 7.436 -5.078 2.001 1.00 95.81 89 ALA A C 1
ATOM 687 O O . ALA A 1 89 ? 7.615 -3.987 2.541 1.00 95.81 89 ALA A O 1
ATOM 688 N N . PHE A 1 90 ? 6.329 -5.373 1.319 1.00 97.44 90 PHE A N 1
ATOM 689 C CA . PHE A 1 90 ? 5.202 -4.454 1.216 1.00 97.44 90 PHE A CA 1
ATOM 690 C C . PHE A 1 90 ? 4.435 -4.414 2.539 1.00 97.44 90 PHE A C 1
ATOM 692 O O . PHE A 1 90 ? 4.078 -5.459 3.085 1.00 97.44 90 PHE A O 1
ATOM 699 N N . LYS A 1 91 ? 4.183 -3.210 3.048 1.00 96.38 91 LYS A N 1
ATOM 700 C CA . LYS A 1 91 ? 3.441 -2.972 4.288 1.00 96.38 91 LYS A CA 1
ATOM 701 C C . LYS A 1 91 ? 2.208 -2.126 3.995 1.00 96.38 91 LYS A C 1
ATOM 703 O O . LYS A 1 91 ? 2.249 -1.245 3.137 1.00 96.38 91 LYS A O 1
ATOM 708 N N . VAL A 1 92 ? 1.144 -2.364 4.756 1.00 96.94 92 VAL A N 1
ATOM 709 C CA . VAL A 1 92 ? -0.036 -1.497 4.847 1.00 96.94 92 VAL A CA 1
ATOM 710 C C . VAL A 1 92 ? -0.123 -1.018 6.289 1.00 96.94 92 VAL A C 1
ATOM 712 O O . VAL A 1 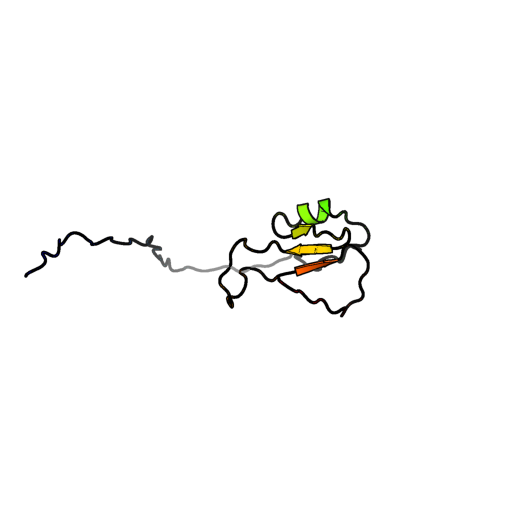92 ? -0.054 -1.829 7.210 1.00 96.94 92 VAL A O 1
ATOM 715 N N . VAL A 1 93 ? -0.224 0.292 6.483 1.00 95.06 93 VAL A N 1
ATOM 716 C CA . VAL A 1 93 ? -0.275 0.928 7.801 1.00 95.06 93 VAL A CA 1
ATOM 717 C C . VAL A 1 93 ? -1.646 1.563 7.964 1.00 95.06 93 VAL A C 1
ATOM 719 O O . VAL A 1 93 ? -2.019 2.430 7.173 1.00 95.06 93 VAL A O 1
ATOM 722 N N . ALA A 1 94 ? -2.385 1.126 8.980 1.00 95.25 94 ALA A N 1
ATOM 723 C CA . ALA A 1 94 ? -3.642 1.740 9.381 1.00 95.25 94 ALA A CA 1
ATOM 724 C C . ALA A 1 94 ? -3.372 2.929 10.311 1.00 95.25 94 ALA A C 1
ATOM 726 O O . ALA A 1 94 ? -2.548 2.838 11.220 1.00 95.25 94 ALA A O 1
ATOM 727 N N . LEU A 1 95 ? -4.060 4.042 10.067 1.00 92.62 95 LEU A N 1
ATOM 728 C CA . LEU A 1 95 ? -4.021 5.234 10.921 1.00 92.62 95 LEU A CA 1
ATOM 729 C C . LEU A 1 95 ? -5.161 5.253 11.944 1.00 92.62 95 LEU A C 1
ATOM 731 O O . LEU A 1 95 ? -5.056 5.922 12.966 1.00 92.62 95 LEU A O 1
ATOM 735 N N . GLY A 1 96 ? -6.247 4.535 11.649 1.00 90.00 96 GLY A N 1
ATOM 736 C CA . GLY A 1 96 ? -7.355 4.305 12.570 1.00 90.00 96 GLY A CA 1
ATOM 737 C C . GLY A 1 96 ? -7.231 2.968 13.297 1.00 90.00 96 GLY A C 1
ATOM 738 O O . GLY A 1 96 ? -6.355 2.156 12.997 1.00 90.00 96 GLY A O 1
ATOM 739 N N . GLU A 1 97 ? -8.145 2.730 14.233 1.00 92.81 97 GLU A N 1
ATOM 740 C CA . GLU A 1 97 ? -8.237 1.460 14.949 1.00 92.81 97 GLU A CA 1
ATOM 741 C C . GLU A 1 97 ? -8.624 0.321 13.992 1.00 92.81 97 GLU A C 1
ATOM 743 O O . GLU A 1 97 ? -9.628 0.387 13.280 1.00 92.81 97 GLU A O 1
ATOM 748 N N . VAL A 1 98 ? -7.809 -0.732 13.975 1.00 95.69 98 VAL A N 1
ATOM 749 C CA . VAL A 1 98 ? -8.050 -1.975 13.238 1.00 95.69 98 VAL A CA 1
ATOM 750 C C . VAL A 1 98 ? -7.681 -3.116 14.173 1.00 95.69 98 VAL A C 1
ATOM 752 O O . VAL A 1 98 ? -6.580 -3.131 14.716 1.00 95.69 98 VAL A O 1
ATOM 755 N N . ALA A 1 99 ? -8.596 -4.064 14.371 1.00 96.94 99 ALA A N 1
ATOM 756 C CA . ALA A 1 99 ? -8.361 -5.189 15.267 1.00 96.94 99 ALA A CA 1
ATOM 757 C C . ALA A 1 99 ? -7.203 -6.072 14.772 1.00 96.94 99 ALA A C 1
ATOM 759 O O . ALA A 1 99 ? -7.077 -6.347 13.572 1.00 96.94 99 ALA A O 1
ATOM 760 N N . ASP A 1 100 ? -6.396 -6.572 15.705 1.00 95.94 100 ASP A N 1
ATOM 761 C CA . ASP A 1 100 ? -5.322 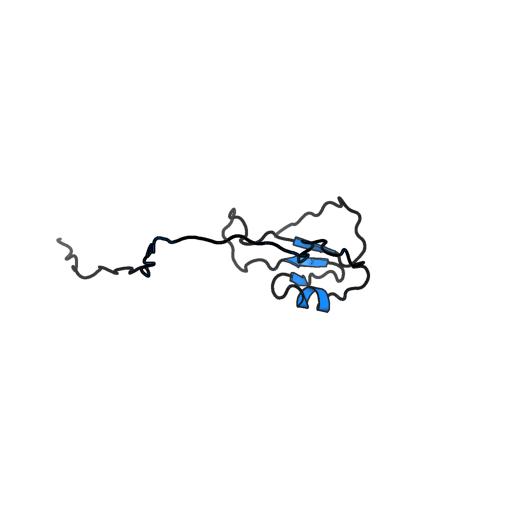-7.511 15.396 1.00 95.94 100 ASP A CA 1
ATOM 762 C C . ASP A 1 100 ? -5.860 -8.773 14.709 1.00 95.94 100 ASP A C 1
ATOM 764 O O . ASP A 1 100 ? -6.947 -9.272 15.007 1.00 95.94 100 ASP A O 1
ATOM 768 N N . GLY A 1 101 ? -5.086 -9.296 13.757 1.00 96.69 101 GLY A N 1
ATOM 769 C CA . GLY A 1 101 ? -5.485 -10.450 12.949 1.00 96.69 101 GLY A CA 1
ATOM 770 C C . GLY A 1 101 ? -6.440 -10.125 11.795 1.00 96.69 101 GLY A C 1
ATOM 771 O O . GLY A 1 101 ? -6.802 -11.036 11.049 1.00 96.69 101 GLY A O 1
ATOM 772 N N . THR A 1 102 ? -6.816 -8.854 11.595 1.00 98.06 102 THR A N 1
ATOM 773 C CA . THR A 1 102 ? -7.574 -8.431 10.407 1.00 98.06 102 THR A CA 1
ATOM 774 C C . THR A 1 102 ? -6.814 -8.799 9.130 1.00 98.06 102 THR A C 1
ATOM 776 O O . THR A 1 102 ? -5.656 -8.422 8.941 1.00 98.06 102 THR A O 1
ATOM 779 N N . VAL A 1 103 ? -7.471 -9.542 8.236 1.00 98.00 103 VAL A N 1
ATOM 780 C CA . VAL A 1 103 ? -6.870 -9.993 6.975 1.00 98.00 103 VAL A CA 1
ATOM 781 C C . VAL A 1 103 ? -6.784 -8.831 5.990 1.00 98.00 103 VAL A C 1
ATOM 783 O O . VAL A 1 103 ? -7.771 -8.146 5.733 1.00 98.00 103 VAL A O 1
ATOM 786 N N . VAL A 1 104 ? -5.607 -8.655 5.391 1.00 98.00 104 VAL A N 1
ATOM 787 C CA . VAL A 1 104 ? -5.355 -7.667 4.338 1.00 98.00 104 VAL A CA 1
ATOM 788 C C . VAL A 1 104 ? -5.013 -8.397 3.044 1.00 98.00 104 VAL A C 1
ATOM 790 O O . VAL A 1 104 ? -4.114 -9.235 3.010 1.00 98.00 104 VAL A O 1
ATOM 793 N N . THR A 1 105 ? -5.719 -8.063 1.966 1.00 98.00 105 THR A N 1
ATOM 794 C CA . THR A 1 105 ? -5.484 -8.602 0.619 1.00 98.00 105 THR A CA 1
ATOM 795 C C . THR A 1 105 ? -5.093 -7.485 -0.337 1.00 98.00 105 THR A C 1
ATOM 797 O O . THR A 1 105 ? -5.658 -6.396 -0.273 1.00 98.00 105 THR A O 1
ATOM 800 N N . VAL A 1 106 ? -4.173 -7.761 -1.260 1.00 97.38 106 VAL A N 1
ATOM 801 C CA . VAL A 1 106 ? -3.737 -6.812 -2.295 1.00 97.38 106 VAL A CA 1
ATOM 802 C C . VAL A 1 106 ? -4.089 -7.379 -3.666 1.00 97.38 106 VAL A C 1
ATOM 804 O O . VAL A 1 106 ? -3.870 -8.561 -3.922 1.00 97.38 106 VAL A O 1
ATOM 807 N N . MET A 1 107 ? -4.621 -6.532 -4.544 1.00 97.12 107 MET A N 1
ATOM 808 C CA . MET A 1 107 ? -4.915 -6.857 -5.941 1.00 97.12 107 MET A CA 1
ATOM 809 C C . MET A 1 107 ? -4.146 -5.906 -6.860 1.00 97.12 107 MET A C 1
ATOM 811 O O . MET A 1 107 ? -3.895 -4.760 -6.494 1.00 97.12 107 MET A O 1
ATOM 815 N N . ALA A 1 108 ? -3.781 -6.383 -8.047 1.00 94.38 108 ALA A N 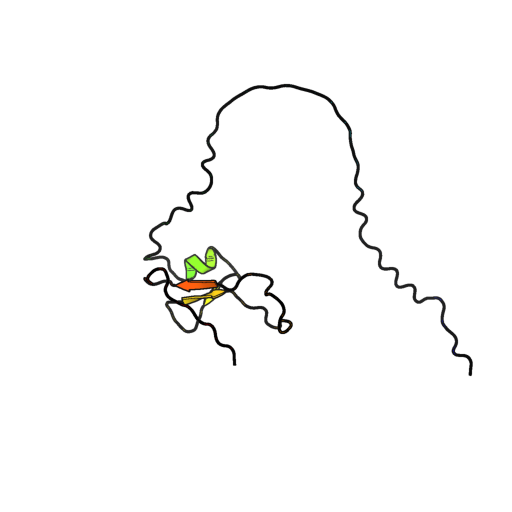1
ATOM 816 C CA . ALA A 1 108 ? -3.160 -5.588 -9.103 1.00 94.38 108 ALA A CA 1
ATOM 817 C C . ALA A 1 108 ? -3.918 -5.829 -10.416 1.00 94.38 108 ALA A C 1
ATOM 819 O O . ALA A 1 108 ? -4.376 -6.950 -10.653 1.00 94.38 108 ALA A O 1
ATOM 820 N N . GLY A 1 109 ? -4.049 -4.789 -11.240 1.00 93.00 109 GLY A N 1
ATOM 821 C CA . GLY A 1 109 ? -4.764 -4.799 -12.517 1.00 93.00 109 GLY A CA 1
ATOM 822 C C . GLY A 1 109 ? -4.222 -3.753 -13.474 1.00 93.00 109 GLY A C 1
ATOM 823 O O . GLY A 1 109 ? -3.526 -2.831 -12.990 1.00 93.00 109 GLY A O 1
#

InterPro domains:
  IPR000040 Acute myeloid leukemia 1 protein (AML1)/Runt [PR00967] (50-69)
  IPR000040 Acute myeloid leukemia 1 protein (AML1)/Runt [PR00967] (69-90)
  IPR000040 Acute myeloid leukemia 1 protein (AML1)/Runt [PR00967] (91-109)
  IPR000040 Acute myeloid leukemia 1 protein (AML1)/Runt [PTHR11950] (4-109)
  IPR008967 p53-like transcription factor, DNA-binding domain superfamily [SSF49417] (53-109)
  IPR012346 p53/RUNT-type transcription factor, DNA-binding domain superfamily [G3DSA:2.60.40.720] (49-109)
  IPR013524 Runt domain [PF00853] (53-109)
  IPR013524 Runt domain [PS51062] (51-109)

Organism: Synaphobranchus kaupii (NCBI:txid118154)

pLDDT: mean 73.56, std 23.66, range [34.47, 98.25]

Foldseek 3Di:
DDDDDDPPPPPPPDDDDPDDDDDDDDDDDDDDDDDDDPPDPPPPPPLQDDQPVVVCVVVPQQWDDDPDRFKIKGDFPPDDDPPDDGPDDIDIDGSHDDDPPDDDDDDDD

Sequence (109 aa):
MRIPVDPNTSRRFSPPSNSLQPVSGKMNDVNAATGQQDAAVSRLRPHENRSMVEIIADHPAELVRTDSPNFLCSVLPSHWRCNKTLPVAFKVVALGEVADGTVVTVMAG